Protein AF-A0A259RKR4-F1 (afdb_monomer_lite)

pLDDT: mean 70.45, std 14.8, range [41.38, 87.19]

Structure (mmCIF, N/CA/C/O backbone):
data_AF-A0A259RKR4-F1
#
_entry.id   AF-A0A259RKR4-F1
#
loop_
_atom_site.group_PDB
_atom_site.id
_atom_site.type_symbol
_atom_site.label_atom_id
_a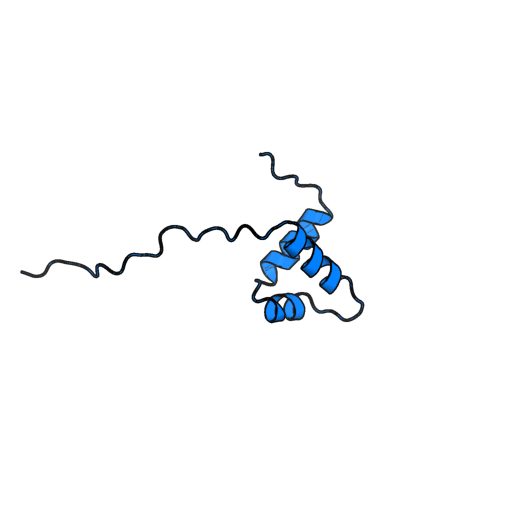tom_site.label_alt_id
_atom_site.label_comp_id
_atom_site.label_asym_id
_atom_site.label_entity_id
_atom_site.label_seq_id
_atom_site.pdbx_PDB_ins_code
_atom_site.Cartn_x
_atom_site.Cartn_y
_atom_site.Cartn_z
_atom_site.occupancy
_atom_site.B_iso_or_equiv
_atom_site.auth_seq_id
_atom_site.auth_comp_id
_atom_site.auth_asym_id
_atom_site.auth_atom_id
_atom_site.pdbx_PDB_model_num
ATOM 1 N N . MET A 1 1 ? 27.376 -34.075 -29.945 1.00 47.97 1 MET A N 1
ATOM 2 C CA . MET A 1 1 ? 27.901 -32.882 -29.254 1.00 47.97 1 MET A CA 1
ATOM 3 C C . MET A 1 1 ? 26.731 -32.227 -28.545 1.00 47.97 1 MET A C 1
ATOM 5 O O . MET A 1 1 ? 25.940 -31.549 -29.181 1.00 47.97 1 MET A O 1
ATOM 9 N N . LEU A 1 2 ? 26.552 -32.570 -27.270 1.00 67.75 2 LEU A N 1
ATOM 10 C CA . LEU A 1 2 ? 25.614 -31.916 -26.362 1.00 67.75 2 LEU A CA 1
ATOM 11 C C . LEU A 1 2 ? 26.436 -30.946 -25.522 1.00 67.75 2 LEU A C 1
ATOM 13 O O . LEU A 1 2 ? 27.256 -31.414 -24.745 1.00 67.75 2 LEU A O 1
ATOM 17 N N . LEU A 1 3 ? 26.249 -29.652 -25.751 1.00 53.62 3 LEU A N 1
ATOM 18 C CA . LEU A 1 3 ? 26.645 -28.488 -24.947 1.00 53.62 3 LEU A CA 1
ATOM 19 C C . LEU A 1 3 ? 26.111 -27.300 -25.785 1.00 53.62 3 LEU A C 1
ATOM 21 O O . LEU A 1 3 ? 26.343 -27.269 -26.987 1.00 53.62 3 LEU A O 1
ATOM 25 N N . ASP A 1 4 ? 25.330 -26.336 -25.321 1.00 48.00 4 ASP A N 1
ATOM 26 C CA . ASP A 1 4 ? 25.118 -25.851 -23.972 1.00 48.00 4 ASP A CA 1
ATOM 27 C C . ASP A 1 4 ? 23.859 -24.974 -23.961 1.00 48.00 4 ASP A C 1
ATOM 29 O O . ASP A 1 4 ? 23.647 -24.151 -24.849 1.00 48.00 4 ASP A O 1
ATOM 33 N N . THR A 1 5 ? 23.061 -25.140 -22.913 1.00 59.03 5 THR A N 1
ATOM 34 C CA . THR A 1 5 ? 22.629 -24.030 -22.061 1.00 59.03 5 THR A CA 1
ATOM 35 C C . THR A 1 5 ? 22.090 -22.774 -22.760 1.00 59.03 5 THR A C 1
ATOM 37 O O . THR A 1 5 ? 22.810 -21.825 -23.051 1.00 59.03 5 THR A O 1
ATOM 40 N N . LEU A 1 6 ? 20.764 -22.755 -22.924 1.00 56.41 6 LEU A N 1
ATOM 41 C CA . LEU A 1 6 ? 19.872 -21.621 -22.646 1.00 56.41 6 LEU A CA 1
ATOM 42 C C . LEU A 1 6 ? 20.584 -20.276 -22.398 1.00 56.41 6 LEU A C 1
ATOM 44 O O . LEU A 1 6 ? 20.739 -19.839 -21.257 1.00 56.41 6 LEU A O 1
ATOM 48 N N . MET A 1 7 ? 20.919 -19.561 -23.471 1.00 56.34 7 MET A N 1
ATOM 49 C CA . MET A 1 7 ? 21.204 -18.127 -23.416 1.00 56.34 7 MET A CA 1
ATOM 50 C C . MET A 1 7 ? 19.880 -17.365 -23.247 1.00 56.34 7 MET A C 1
ATOM 52 O O . MET A 1 7 ? 19.479 -16.573 -24.094 1.00 56.34 7 MET A O 1
ATOM 56 N N . ASN A 1 8 ? 19.152 -17.642 -22.166 1.00 58.06 8 ASN A N 1
ATOM 57 C CA . ASN A 1 8 ? 18.148 -16.715 -21.682 1.00 58.06 8 ASN A CA 1
ATOM 58 C C . ASN A 1 8 ? 18.925 -15.719 -20.822 1.00 58.06 8 ASN A C 1
ATOM 60 O O . ASN A 1 8 ? 19.364 -16.120 -19.740 1.00 58.06 8 ASN A O 1
ATOM 64 N N . PRO A 1 9 ? 19.167 -14.473 -21.277 1.00 53.88 9 PRO A N 1
ATOM 65 C CA . PRO A 1 9 ? 19.824 -13.487 -20.439 1.00 53.88 9 PRO A CA 1
ATOM 66 C C . PRO A 1 9 ? 19.011 -13.395 -19.153 1.00 53.88 9 PRO A C 1
ATOM 68 O O . PRO A 1 9 ? 17.846 -12.993 -19.141 1.00 53.88 9 PRO A O 1
ATOM 71 N N . THR A 1 10 ? 19.608 -13.873 -18.066 1.00 53.50 10 THR A N 1
ATOM 72 C CA . THR A 1 10 ? 19.087 -13.648 -16.731 1.00 53.50 10 THR A CA 1
ATOM 73 C C . THR A 1 10 ? 18.906 -12.137 -16.609 1.00 53.50 10 THR A C 1
ATOM 75 O O . THR A 1 10 ? 19.808 -11.397 -17.017 1.00 53.50 10 THR A O 1
ATOM 78 N N . PRO A 1 11 ? 17.762 -11.631 -16.114 1.00 56.44 11 PRO A N 1
ATOM 79 C CA . PRO A 1 11 ? 17.653 -10.225 -15.764 1.00 56.44 11 PRO A CA 1
ATOM 80 C C . PRO A 1 11 ? 18.590 -9.970 -14.577 1.00 56.44 11 PRO A C 1
ATOM 82 O O . PRO A 1 11 ? 18.208 -10.005 -13.406 1.00 56.44 11 PRO A O 1
ATOM 85 N N . SER A 1 12 ? 19.864 -9.796 -14.918 1.00 52.66 12 SER A N 1
ATOM 86 C CA . SER A 1 12 ? 20.918 -9.250 -14.095 1.00 52.66 12 SER A CA 1
ATOM 87 C C . SER A 1 12 ? 20.471 -7.868 -13.658 1.00 52.66 12 SER A C 1
ATOM 89 O O . SER A 1 12 ? 19.884 -7.109 -14.427 1.00 52.66 12 SER A O 1
ATOM 91 N N . ALA A 1 13 ? 20.722 -7.585 -12.388 1.00 50.69 13 ALA A N 1
ATOM 92 C CA . ALA A 1 13 ? 20.187 -6.456 -11.660 1.00 50.69 13 ALA A CA 1
ATOM 93 C C . ALA A 1 13 ? 18.653 -6.475 -11.614 1.00 50.69 13 ALA A C 1
ATOM 95 O O . ALA A 1 13 ? 17.945 -5.869 -12.415 1.00 50.69 13 ALA A O 1
ATOM 96 N N . ARG A 1 14 ? 18.138 -7.055 -10.526 1.00 50.88 14 ARG A N 1
ATOM 97 C CA . ARG A 1 14 ? 16.989 -6.494 -9.815 1.00 50.88 14 ARG A CA 1
ATOM 98 C C . ARG A 1 14 ? 17.298 -5.015 -9.595 1.00 50.88 14 ARG A C 1
ATOM 100 O O . ARG A 1 14 ? 17.857 -4.654 -8.562 1.00 50.88 14 ARG A O 1
ATOM 107 N N . GLN A 1 15 ? 17.011 -4.196 -10.604 1.00 50.28 15 GLN A N 1
ATOM 108 C CA . GLN A 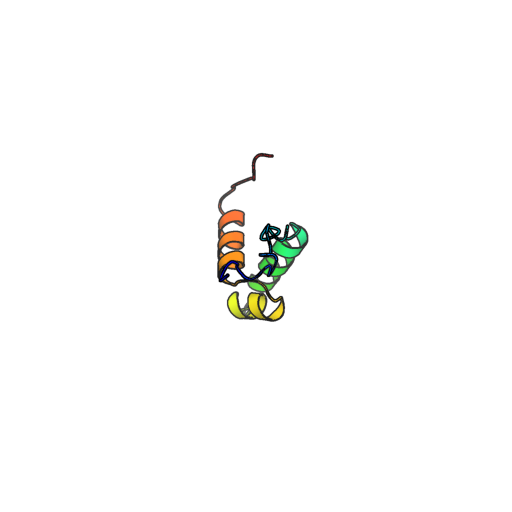1 15 ? 17.076 -2.752 -10.579 1.00 50.28 15 GLN A CA 1
ATOM 109 C C . GLN A 1 15 ? 16.253 -2.414 -9.351 1.00 50.28 15 GLN A C 1
ATOM 111 O O . GLN A 1 15 ? 15.041 -2.652 -9.324 1.00 50.28 15 GLN A O 1
ATOM 116 N N . ARG A 1 16 ? 16.936 -2.077 -8.251 1.00 52.72 16 ARG A N 1
ATOM 117 C CA . ARG A 1 16 ? 16.284 -1.719 -6.998 1.00 52.72 16 ARG A CA 1
ATOM 118 C C . ARG A 1 16 ? 15.456 -0.532 -7.426 1.00 52.72 16 ARG A C 1
ATOM 120 O O . ARG A 1 16 ? 16.039 0.505 -7.702 1.00 52.72 16 ARG A O 1
ATOM 127 N N . ARG A 1 17 ? 14.155 -0.729 -7.663 1.00 57.56 17 ARG A N 1
ATOM 128 C CA . ARG A 1 17 ? 13.268 0.342 -8.102 1.00 57.56 17 ARG A CA 1
ATOM 129 C C . ARG A 1 17 ? 13.451 1.405 -7.035 1.00 57.56 17 ARG A C 1
ATOM 131 O O . ARG A 1 17 ? 13.068 1.185 -5.885 1.00 57.56 17 ARG A O 1
ATOM 138 N N . HIS A 1 18 ? 14.191 2.456 -7.374 1.00 55.38 18 HIS A N 1
ATOM 139 C CA . HIS A 1 18 ? 14.432 3.570 -6.484 1.00 55.38 18 HIS A CA 1
ATOM 140 C C . HIS A 1 18 ? 13.076 4.252 -6.406 1.00 55.38 18 HIS A C 1
ATOM 142 O O . HIS A 1 18 ? 12.715 5.052 -7.258 1.00 55.38 18 HIS A O 1
ATOM 148 N N . HIS A 1 19 ? 12.258 3.799 -5.460 1.00 64.44 19 HIS A N 1
ATOM 149 C CA . HIS A 1 19 ? 10.994 4.434 -5.168 1.00 64.44 19 HIS A CA 1
ATOM 150 C C . HIS A 1 19 ? 11.343 5.797 -4.593 1.00 64.44 19 HIS A C 1
ATOM 152 O O . HIS A 1 19 ? 11.950 5.873 -3.521 1.00 64.44 19 HIS A O 1
ATOM 158 N N . SER A 1 20 ? 11.020 6.846 -5.345 1.00 71.38 20 SER A N 1
ATOM 159 C CA . SER A 1 20 ? 11.276 8.219 -4.936 1.00 71.38 20 SER A CA 1
ATOM 160 C C . SER A 1 20 ? 10.632 8.480 -3.567 1.00 71.38 20 SER A C 1
ATOM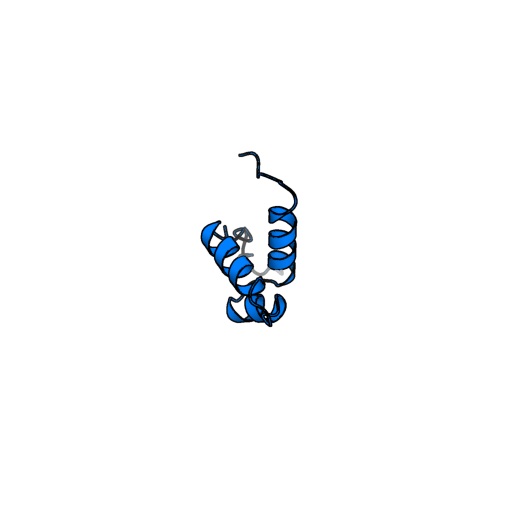 162 O O . SER A 1 20 ? 9.572 7.908 -3.264 1.00 71.38 20 SER A O 1
ATOM 164 N N . PRO A 1 21 ? 11.265 9.287 -2.702 1.00 71.94 21 PRO A N 1
ATOM 165 C CA . PRO A 1 21 ? 10.759 9.556 -1.357 1.00 71.94 21 PRO A CA 1
ATOM 166 C C . PRO A 1 21 ? 9.326 10.111 -1.363 1.00 71.94 21 PRO A C 1
ATOM 168 O O . PRO A 1 21 ? 8.553 9.806 -0.456 1.00 71.94 21 PRO A O 1
ATOM 171 N N . GLU A 1 22 ? 8.934 10.829 -2.415 1.00 77.00 22 GLU A N 1
ATOM 172 C CA . GLU A 1 22 ? 7.586 11.354 -2.638 1.00 77.00 22 GLU A CA 1
ATOM 173 C C . GLU A 1 22 ? 6.563 10.223 -2.804 1.00 77.00 22 GLU A C 1
ATOM 175 O O . GLU A 1 22 ? 5.499 10.245 -2.190 1.00 77.00 22 GLU A O 1
ATOM 180 N N . PHE A 1 23 ? 6.906 9.185 -3.572 1.00 81.19 23 PHE A N 1
ATOM 181 C CA . PHE A 1 23 ? 6.042 8.021 -3.779 1.00 81.19 23 PHE A CA 1
ATOM 182 C C . PHE A 1 23 ? 5.870 7.215 -2.486 1.00 81.19 23 PHE A C 1
ATOM 184 O O . PHE A 1 23 ? 4.766 6.789 -2.144 1.00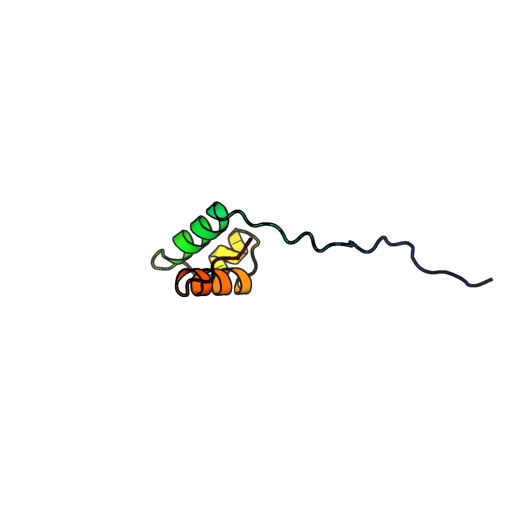 81.19 23 PHE A O 1
ATOM 191 N N . LYS A 1 24 ? 6.950 7.060 -1.708 1.00 82.75 24 LYS A N 1
ATOM 192 C CA . LYS A 1 24 ? 6.880 6.469 -0.364 1.00 82.75 24 LYS A CA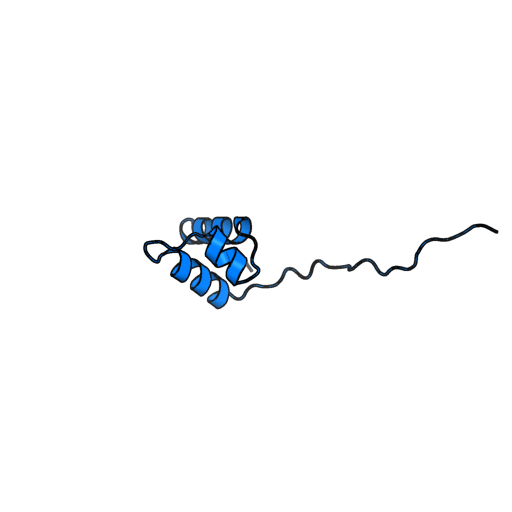 1
ATOM 193 C C . LYS A 1 24 ? 5.956 7.291 0.545 1.00 82.75 24 LYS A C 1
ATOM 195 O O . LYS A 1 24 ? 5.108 6.706 1.217 1.00 82.75 24 LYS A O 1
ATOM 200 N N . ALA A 1 25 ? 6.094 8.618 0.558 1.00 82.44 25 ALA A N 1
ATOM 201 C CA . ALA A 1 25 ? 5.273 9.505 1.380 1.00 82.44 25 ALA A CA 1
ATOM 202 C C . ALA A 1 25 ? 3.788 9.457 0.990 1.00 82.44 25 ALA A C 1
ATOM 204 O O . ALA A 1 25 ? 2.944 9.380 1.880 1.00 82.44 25 ALA A O 1
ATOM 205 N N . GLN A 1 26 ? 3.467 9.409 -0.308 1.00 85.88 26 GLN A N 1
ATOM 206 C CA . GLN A 1 26 ? 2.090 9.250 -0.794 1.00 85.88 26 GLN A CA 1
ATOM 207 C C . GLN A 1 26 ? 1.450 7.957 -0.283 1.00 85.88 26 GLN A C 1
ATOM 209 O O . GLN A 1 26 ? 0.347 7.986 0.257 1.00 85.88 26 GLN A O 1
ATOM 214 N N . LEU A 1 27 ? 2.153 6.826 -0.385 1.00 85.31 27 LEU A N 1
ATOM 215 C CA . LEU A 1 27 ? 1.622 5.543 0.084 1.00 85.31 27 LEU A CA 1
ATOM 216 C C . LEU A 1 27 ? 1.442 5.512 1.603 1.00 85.31 27 LEU A C 1
ATOM 218 O O . LEU A 1 27 ? 0.474 4.936 2.094 1.00 85.31 27 LEU A O 1
ATOM 222 N N . ILE A 1 28 ? 2.352 6.140 2.353 1.00 83.06 28 ILE A N 1
ATOM 223 C CA . ILE A 1 28 ? 2.226 6.273 3.808 1.00 83.06 28 ILE A CA 1
ATOM 224 C C . ILE A 1 28 ? 1.031 7.163 4.159 1.00 83.06 28 ILE A C 1
ATOM 226 O O . ILE A 1 28 ? 0.251 6.781 5.024 1.00 83.06 28 ILE A O 1
ATOM 230 N N . ALA A 1 29 ? 0.849 8.300 3.481 1.00 85.62 29 ALA A N 1
ATOM 231 C CA . ALA A 1 29 ? -0.286 9.196 3.695 1.00 85.62 29 ALA A CA 1
ATOM 232 C C . ALA A 1 29 ? -1.625 8.507 3.394 1.00 85.62 29 ALA A C 1
ATOM 234 O O . ALA A 1 29 ? -2.564 8.633 4.174 1.00 85.62 29 ALA A O 1
ATOM 235 N N . LEU A 1 30 ? -1.687 7.705 2.324 1.00 85.12 30 LEU A N 1
ATOM 236 C CA . LEU A 1 30 ? -2.846 6.860 2.026 1.00 85.12 30 LEU A CA 1
ATOM 237 C C . LEU A 1 30 ? -3.114 5.864 3.155 1.00 85.12 30 LEU A C 1
ATOM 239 O O . LEU A 1 30 ? -4.256 5.714 3.562 1.00 85.12 30 LEU A O 1
ATOM 243 N N . CYS A 1 31 ? -2.075 5.238 3.717 1.00 83.81 31 CYS A N 1
ATOM 244 C CA . CYS A 1 31 ? -2.222 4.334 4.863 1.00 83.81 31 CYS A CA 1
ATOM 245 C C . CYS A 1 31 ? -2.611 5.037 6.173 1.00 83.81 31 CYS A C 1
ATOM 247 O O . CYS A 1 31 ? -3.061 4.360 7.091 1.00 83.81 31 CYS A O 1
ATOM 249 N N . GLN A 1 32 ? -2.414 6.354 6.291 1.00 81.25 32 GLN A N 1
ATOM 250 C CA . GLN A 1 32 ? -2.845 7.128 7.460 1.00 81.25 32 GLN A CA 1
ATOM 251 C C . GLN A 1 32 ? -4.323 7.536 7.399 1.00 81.25 32 GLN A C 1
ATOM 253 O O . GLN A 1 32 ? -4.847 8.052 8.384 1.00 81.25 32 GLN A O 1
ATOM 258 N N . GLN A 1 33 ? -5.016 7.301 6.279 1.00 81.44 33 GLN A N 1
ATOM 259 C CA . GLN A 1 33 ? -6.451 7.551 6.213 1.00 81.44 33 GLN A CA 1
ATOM 260 C C . GLN A 1 33 ? -7.232 6.511 7.038 1.00 81.44 33 GLN A C 1
ATOM 262 O O . GLN A 1 33 ? -6.943 5.311 6.953 1.00 81.44 33 GLN A O 1
ATOM 267 N N . PRO A 1 34 ? -8.248 6.932 7.814 1.00 70.88 34 PRO A N 1
ATOM 268 C CA . PRO A 1 34 ? -9.069 6.020 8.600 1.00 70.88 34 PRO A CA 1
ATOM 269 C C . PRO A 1 34 ? -9.836 5.070 7.667 1.00 70.88 34 PRO A C 1
ATOM 271 O O . PRO A 1 34 ? -10.706 5.492 6.912 1.00 70.88 34 PRO A O 1
ATOM 274 N N . GLY A 1 35 ? -9.480 3.782 7.701 1.00 74.94 35 GLY A N 1
ATOM 275 C CA . GLY A 1 35 ? -10.067 2.731 6.856 1.00 74.94 35 GLY A CA 1
ATOM 276 C C . GLY A 1 35 ? -9.179 2.253 5.700 1.00 74.94 35 GLY A C 1
ATOM 277 O O . GLY A 1 35 ? -9.494 1.247 5.063 1.00 74.94 35 GLY A O 1
ATOM 278 N N . ALA A 1 36 ? -8.039 2.901 5.448 1.00 77.06 36 ALA A N 1
ATOM 279 C CA . ALA A 1 36 ? -7.112 2.453 4.419 1.00 77.06 36 ALA A CA 1
ATOM 280 C C . ALA A 1 36 ? -6.275 1.259 4.896 1.00 77.06 36 ALA A C 1
ATOM 282 O O . ALA A 1 36 ? -5.492 1.332 5.843 1.00 77.06 36 ALA A O 1
ATOM 283 N N . SER A 1 37 ? -6.403 0.133 4.197 1.00 84.06 37 SER A N 1
ATOM 284 C CA . SER A 1 37 ? -5.577 -1.044 4.457 1.00 84.06 37 SER A CA 1
ATOM 285 C C . SER A 1 37 ? -4.234 -0.929 3.744 1.00 84.06 37 SER A C 1
ATOM 287 O O . SER A 1 37 ? -4.191 -0.812 2.521 1.00 84.06 37 SER A O 1
ATOM 289 N N . VAL A 1 38 ? -3.128 -1.083 4.480 1.00 82.00 38 VAL A N 1
ATOM 290 C CA . VAL A 1 38 ? -1.758 -1.064 3.923 1.00 82.00 38 VAL A CA 1
ATOM 291 C C . VAL A 1 38 ? -1.596 -2.052 2.764 1.00 82.00 38 VAL A C 1
ATOM 293 O O . VAL A 1 38 ? -0.930 -1.755 1.777 1.00 82.00 38 VAL A O 1
ATOM 296 N N . ALA A 1 39 ? -2.221 -3.229 2.860 1.00 83.06 39 ALA A N 1
ATOM 297 C CA . ALA A 1 39 ? -2.214 -4.215 1.783 1.00 83.06 39 ALA A CA 1
ATOM 298 C C . ALA A 1 39 ? -3.017 -3.750 0.558 1.00 83.06 39 ALA A C 1
ATOM 300 O O . ALA A 1 39 ? -2.543 -3.913 -0.558 1.00 83.06 39 ALA A O 1
ATOM 301 N N . GLY A 1 40 ? -4.182 -3.128 0.761 1.00 86.31 40 GLY A N 1
ATOM 302 C CA . GLY A 1 40 ? -5.011 -2.593 -0.322 1.00 86.31 40 GLY A CA 1
ATOM 303 C C . GLY A 1 40 ? -4.317 -1.457 -1.071 1.00 86.31 40 GLY A C 1
ATOM 304 O O . GLY A 1 40 ? -4.242 -1.488 -2.294 1.00 86.31 40 GLY A O 1
ATOM 305 N N . VAL A 1 41 ? -3.710 -0.518 -0.339 1.00 86.06 41 VAL A N 1
ATOM 306 C CA . VAL A 1 41 ? -2.896 0.563 -0.918 1.00 86.06 41 VAL A CA 1
ATOM 307 C C . VAL A 1 41 ? -1.710 -0.020 -1.691 1.00 86.06 41 VAL A C 1
ATOM 309 O O . VAL A 1 41 ? -1.448 0.356 -2.828 1.00 86.06 41 VAL A O 1
ATOM 312 N N . ALA A 1 42 ? -1.009 -0.999 -1.121 1.00 87.19 42 ALA A N 1
ATOM 313 C CA . ALA A 1 42 ? 0.111 -1.635 -1.799 1.00 87.19 42 ALA A CA 1
ATOM 314 C C . ALA A 1 42 ? -0.321 -2.347 -3.097 1.00 87.19 42 ALA A C 1
ATOM 316 O O . ALA A 1 42 ? 0.325 -2.169 -4.124 1.00 87.19 42 ALA A O 1
ATOM 317 N N . LEU A 1 43 ? -1.438 -3.081 -3.083 1.00 85.44 43 LEU A N 1
ATOM 318 C CA . LEU A 1 43 ? -1.982 -3.750 -4.269 1.00 85.44 43 LEU A CA 1
ATOM 319 C C . LEU A 1 43 ? -2.429 -2.754 -5.345 1.00 85.44 43 LEU A C 1
ATOM 321 O O . LEU A 1 43 ? -2.062 -2.927 -6.504 1.00 85.44 43 LEU A O 1
ATOM 325 N N . ALA A 1 44 ? -3.138 -1.688 -4.964 1.00 85.62 44 ALA A N 1
ATOM 326 C CA . ALA A 1 44 ? -3.599 -0.648 -5.886 1.00 85.62 44 ALA A CA 1
ATOM 327 C C . ALA A 1 44 ? -2.442 0.051 -6.620 1.00 85.62 44 ALA A C 1
ATOM 329 O O . ALA A 1 44 ? -2.569 0.417 -7.784 1.00 85.62 44 ALA A O 1
ATOM 330 N N . HIS A 1 45 ? -1.293 0.193 -5.954 1.00 82.75 45 HIS A N 1
ATOM 331 C CA . HIS A 1 45 ? -0.099 0.826 -6.513 1.00 82.75 45 HIS A CA 1
ATOM 332 C C . HIS A 1 45 ? 0.961 -0.171 -7.020 1.00 82.75 45 HIS A C 1
ATOM 334 O O . HIS A 1 45 ? 2.055 0.241 -7.410 1.00 82.75 45 HIS A O 1
ATOM 340 N N . GLY A 1 46 ? 0.681 -1.480 -7.004 1.00 83.69 46 GLY A N 1
ATOM 341 C CA . GLY A 1 46 ? 1.621 -2.517 -7.453 1.00 83.69 46 GLY A CA 1
ATOM 342 C C . GLY A 1 46 ? 2.898 -2.620 -6.605 1.00 83.69 46 GLY A C 1
ATOM 343 O O . GLY A 1 46 ? 3.956 -3.024 -7.094 1.00 83.69 46 GLY A O 1
ATOM 344 N N . VAL A 1 47 ? 2.823 -2.229 -5.333 1.00 83.38 47 VAL A N 1
ATOM 345 C CA . VAL A 1 47 ? 3.921 -2.259 -4.363 1.00 83.38 47 VAL A CA 1
ATOM 346 C C . VAL A 1 47 ? 3.757 -3.450 -3.424 1.00 83.38 47 VAL A C 1
ATOM 348 O O . VAL A 1 47 ? 2.660 -3.899 -3.112 1.00 83.38 47 VAL A O 1
ATOM 351 N N . ASN A 1 48 ? 4.867 -3.986 -2.923 1.00 85.00 48 ASN A N 1
ATOM 352 C CA . ASN A 1 48 ? 4.813 -5.045 -1.922 1.00 85.00 48 ASN A CA 1
ATOM 353 C C . ASN A 1 48 ? 4.352 -4.477 -0.565 1.00 85.00 48 ASN A C 1
ATOM 355 O O . ASN A 1 48 ? 5.016 -3.611 0.006 1.00 85.00 48 ASN A O 1
ATOM 359 N N . ALA A 1 49 ? 3.276 -5.015 0.012 1.00 85.81 49 ALA A N 1
ATOM 360 C CA . ALA A 1 49 ? 2.780 -4.595 1.327 1.00 85.81 49 ALA A CA 1
ATOM 361 C C . ALA A 1 49 ? 3.832 -4.733 2.453 1.00 85.81 49 ALA A C 1
ATOM 363 O O . ALA A 1 49 ? 3.831 -3.966 3.417 1.00 85.81 49 ALA A O 1
ATOM 364 N N . ASN A 1 50 ? 4.773 -5.679 2.337 1.00 85.19 50 ASN A N 1
ATOM 365 C CA . ASN A 1 50 ? 5.906 -5.805 3.264 1.00 85.19 50 ASN A CA 1
ATOM 366 C C . ASN A 1 50 ? 6.921 -4.662 3.121 1.00 85.19 50 ASN A C 1
ATOM 368 O O . ASN A 1 50 ? 7.599 -4.312 4.088 1.00 85.19 50 ASN A O 1
ATOM 372 N N . LEU A 1 51 ? 7.067 -4.103 1.917 1.00 82.56 51 LEU A N 1
ATOM 373 C CA . LEU A 1 51 ? 7.917 -2.940 1.675 1.00 82.56 51 LEU A CA 1
ATOM 374 C C . LEU A 1 51 ? 7.288 -1.693 2.304 1.00 82.56 51 LEU A C 1
ATOM 376 O O . LEU A 1 51 ? 7.962 -0.997 3.057 1.00 82.56 51 LEU A O 1
ATOM 380 N N . LEU A 1 52 ? 5.983 -1.491 2.106 1.00 84.19 52 LEU A N 1
ATOM 381 C CA . LEU A 1 52 ? 5.246 -0.369 2.689 1.00 84.19 52 LEU A CA 1
ATOM 382 C C . 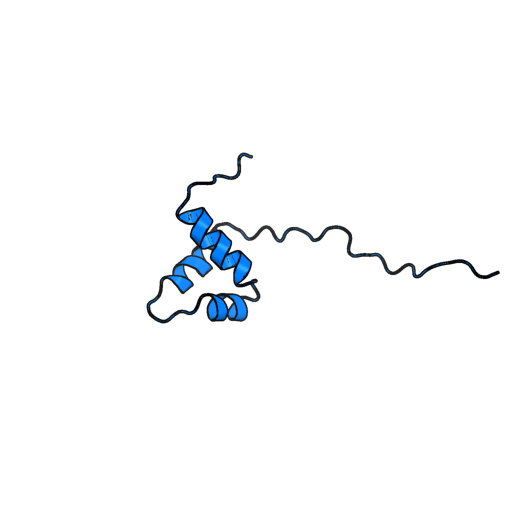LEU A 1 52 ? 5.237 -0.409 4.228 1.00 84.19 52 LEU A C 1
ATOM 384 O O . LEU A 1 52 ? 5.534 0.591 4.874 1.00 84.19 52 LEU A O 1
ATOM 388 N N . ARG A 1 53 ? 5.047 -1.588 4.842 1.00 82.81 53 ARG A N 1
ATOM 389 C CA . ARG A 1 53 ? 5.211 -1.758 6.301 1.00 82.81 53 ARG A CA 1
ATOM 390 C C . ARG A 1 53 ? 6.624 -1.429 6.787 1.00 82.81 53 ARG A C 1
ATOM 392 O O . ARG A 1 53 ? 6.785 -0.808 7.835 1.00 82.81 53 ARG A O 1
ATOM 399 N N . ARG A 1 54 ? 7.661 -1.825 6.037 1.00 82.94 54 ARG A N 1
ATOM 400 C CA . ARG A 1 54 ? 9.052 -1.453 6.350 1.00 82.94 54 ARG A CA 1
ATOM 401 C C . ARG A 1 54 ? 9.280 0.049 6.237 1.00 82.94 54 ARG A C 1
ATOM 403 O O . ARG A 1 54 ? 10.059 0.585 7.014 1.00 82.94 54 ARG A O 1
ATOM 410 N N . TRP A 1 55 ? 8.641 0.713 5.284 1.00 85.00 55 TRP A N 1
ATOM 411 C CA . TRP A 1 55 ? 8.723 2.156 5.093 1.00 85.00 55 TRP A CA 1
ATOM 412 C C . TRP A 1 55 ? 8.068 2.944 6.216 1.00 85.00 55 TRP A C 1
ATOM 414 O O . TRP A 1 55 ? 8.698 3.873 6.704 1.00 85.00 55 TRP A O 1
ATOM 424 N N . ILE A 1 56 ? 6.879 2.529 6.659 1.00 80.69 56 ILE A N 1
ATOM 425 C CA . ILE A 1 56 ? 6.188 3.126 7.810 1.00 80.69 56 ILE A CA 1
ATOM 426 C C . ILE A 1 56 ? 7.070 3.016 9.061 1.00 80.69 56 ILE A C 1
ATOM 428 O O . ILE A 1 56 ? 7.312 4.019 9.720 1.00 80.69 56 ILE A O 1
ATOM 432 N N . ARG A 1 57 ? 7.644 1.832 9.335 1.00 80.38 57 ARG A N 1
ATOM 433 C CA . ARG A 1 57 ? 8.565 1.634 10.474 1.00 80.38 57 ARG A CA 1
ATOM 434 C C . ARG A 1 57 ? 9.859 2.449 10.372 1.00 80.38 57 ARG A C 1
ATOM 436 O O . ARG A 1 57 ? 10.325 2.969 11.374 1.00 80.38 57 ARG A O 1
ATOM 443 N N . GLN A 1 58 ? 10.434 2.574 9.176 1.00 75.81 58 GLN A N 1
ATOM 444 C CA . GLN A 1 58 ? 11.616 3.420 8.936 1.00 75.81 58 GLN A CA 1
ATOM 445 C C . GLN A 1 58 ? 11.315 4.923 9.017 1.00 75.81 58 GLN A C 1
ATOM 447 O O . GLN A 1 58 ? 12.239 5.722 9.074 1.00 75.81 58 GLN A O 1
ATOM 452 N N . GLN A 1 59 ? 10.045 5.329 8.944 1.00 71.50 59 GLN A N 1
ATOM 453 C CA . GLN A 1 59 ? 9.651 6.729 9.096 1.00 71.50 59 GLN A CA 1
ATOM 454 C C . GLN A 1 59 ? 9.578 7.128 10.576 1.00 71.50 59 GLN A C 1
ATOM 456 O O . GLN A 1 59 ? 9.901 8.258 10.917 1.00 71.50 59 GLN A O 1
ATOM 461 N N . SER A 1 60 ? 9.162 6.201 11.443 1.00 66.12 60 SER A N 1
ATOM 462 C CA . SER A 1 60 ? 9.053 6.403 12.893 1.00 66.12 60 SER A CA 1
ATOM 463 C C . SER A 1 60 ? 10.338 6.082 13.661 1.00 66.12 60 SER A C 1
ATOM 465 O O . SER A 1 60 ? 10.545 6.626 14.740 1.00 66.12 60 SER A O 1
ATOM 467 N N . GLY A 1 61 ? 11.219 5.246 13.108 1.00 58.78 61 GLY A N 1
ATOM 468 C CA . GLY A 1 61 ? 12.600 5.094 13.563 1.00 58.78 61 GLY A CA 1
ATOM 469 C C . GLY A 1 61 ? 13.542 5.678 12.521 1.00 58.78 61 GLY A C 1
ATOM 470 O O . GLY A 1 61 ? 13.753 5.058 11.483 1.00 58.78 61 GLY A O 1
ATOM 471 N N . SER A 1 62 ? 14.078 6.864 12.789 1.00 51.66 62 SER A N 1
ATOM 472 C CA . SER A 1 62 ? 15.078 7.592 12.006 1.00 51.66 62 SER A CA 1
ATOM 473 C C . SER A 1 62 ? 16.261 6.705 11.587 1.00 51.66 62 SER A C 1
ATOM 475 O O . SER A 1 62 ? 17.293 6.658 12.245 1.00 51.66 62 SER A O 1
ATOM 477 N N . ILE A 1 63 ? 16.139 6.015 10.453 1.00 47.75 63 ILE A N 1
ATOM 478 C CA . ILE A 1 63 ? 17.278 5.452 9.726 1.00 47.75 63 ILE A CA 1
ATOM 479 C C . ILE A 1 63 ? 17.360 6.195 8.403 1.00 47.75 63 ILE A C 1
ATOM 481 O O . ILE A 1 63 ? 16.749 5.847 7.392 1.00 47.75 63 ILE A O 1
ATOM 485 N N . GLN A 1 64 ? 18.103 7.290 8.475 1.00 46.75 64 GLN A N 1
ATOM 486 C CA . GLN A 1 64 ? 18.636 8.005 7.335 1.00 46.75 64 GLN A CA 1
ATOM 487 C C . GLN A 1 64 ? 19.551 7.033 6.569 1.00 46.75 64 GLN A C 1
ATOM 489 O O . GLN A 1 64 ? 20.444 6.443 7.183 1.00 46.75 64 GLN A O 1
ATOM 494 N N . PRO A 1 65 ? 19.354 6.804 5.259 1.00 46.56 65 PRO A N 1
ATOM 495 C CA . PRO A 1 65 ? 20.376 6.148 4.468 1.00 46.56 65 PRO A CA 1
ATOM 496 C C . PRO A 1 65 ? 21.546 7.130 4.384 1.00 46.56 65 PRO A C 1
ATOM 498 O O . PRO A 1 65 ? 21.471 8.132 3.677 1.00 46.56 65 PRO A O 1
ATOM 501 N N . HIS A 1 66 ? 22.591 6.871 5.171 1.00 43.28 66 HIS A N 1
ATOM 502 C CA . HIS A 1 66 ? 23.924 7.414 4.936 1.00 43.28 66 HIS A CA 1
ATOM 503 C C . HIS A 1 66 ? 24.234 7.195 3.445 1.00 43.28 66 HIS A C 1
ATOM 505 O O . HIS A 1 66 ? 24.232 6.055 2.963 1.00 43.28 66 HIS A O 1
ATOM 511 N N . ARG A 1 67 ? 24.383 8.307 2.725 1.00 41.38 67 ARG A N 1
ATOM 512 C CA . ARG A 1 67 ? 24.937 8.368 1.374 1.00 41.38 67 ARG A CA 1
ATOM 513 C C . ARG A 1 67 ? 26.408 7.987 1.426 1.00 41.38 67 ARG A C 1
ATOM 515 O O . ARG A 1 67 ? 27.077 8.469 2.360 1.00 41.38 67 ARG A O 1
#

Sequence (67 aa):
MLLDTLMNPTPSARQRRHHSPEFKAQLIALCQQPGASVAGVALAHGVNANLLRRWIRQQSGSIQPHR

Secondary structure (DSSP, 8-state):
--------------------HHHHHHHHHHHTSTT--HHHHHHHTT--HHHHHHHHHHHHTT-----

Radius of gyration: 17.97 Å; chains: 1; bounding box: 38×44×43 Å

Foldseek 3Di:
DDDDDDPPPDPPDPPVPPCDVVNLVVLVVQVPPVPRDLCVSCVVVVHDSVVNVVSNVCVVPPDDPDD